Protein AF-A0A534Y6M6-F1 (afdb_monomer_lite)

Secondary structure (DSSP, 8-state):
-----HHHHHHHHHHHHHHHHHHTT-S----HHHHHHHHHHHHHHTT-----TT--S----

Structure (mmCIF, N/CA/C/O backbone):
data_AF-A0A534Y6M6-F1
#
_entry.id   AF-A0A534Y6M6-F1
#
loop_
_atom_site.group_PDB
_atom_site.id
_atom_site.type_symbol
_atom_site.label_atom_id
_atom_site.label_alt_id
_atom_site.label_comp_id
_atom_site.label_asym_id
_atom_site.label_entity_id
_atom_site.label_seq_id
_atom_site.pdbx_PDB_ins_code
_atom_site.Cartn_x
_atom_site.Cartn_y
_atom_site.Cartn_z
_atom_site.occupancy
_atom_site.B_iso_or_equiv
_atom_site.auth_seq_id
_atom_site.auth_comp_id
_atom_site.auth_asym_id
_atom_site.auth_atom_id
_atom_site.pdbx_PDB_model_num
ATOM 1 N N . MET A 1 1 ? 9.259 14.067 -22.471 1.00 39.22 1 MET A N 1
ATOM 2 C CA . MET A 1 1 ? 8.267 13.424 -21.571 1.00 39.22 1 MET A CA 1
ATOM 3 C C . MET A 1 1 ? 8.945 12.345 -20.728 1.00 39.22 1 MET A C 1
ATOM 5 O O . MET A 1 1 ? 9.639 11.517 -21.311 1.00 39.22 1 MET A O 1
ATOM 9 N N . PRO A 1 2 ? 8.788 12.312 -19.391 1.00 48.25 2 PRO A N 1
ATOM 10 C CA . PRO A 1 2 ? 9.450 11.308 -18.561 1.00 48.25 2 PRO A CA 1
ATOM 11 C C . PRO A 1 2 ? 8.875 9.916 -18.855 1.00 48.25 2 PRO A C 1
ATOM 13 O O . PRO A 1 2 ? 7.690 9.654 -18.641 1.00 48.25 2 PRO A O 1
ATOM 16 N N . ARG A 1 3 ? 9.717 9.005 -19.360 1.00 52.72 3 ARG A N 1
ATOM 17 C CA . ARG A 1 3 ? 9.318 7.629 -19.688 1.00 52.72 3 ARG A CA 1
ATOM 18 C C . ARG A 1 3 ? 8.898 6.923 -18.398 1.00 52.72 3 ARG A C 1
ATOM 20 O O . ARG A 1 3 ? 9.710 6.687 -17.504 1.00 52.72 3 ARG A O 1
ATOM 27 N N . ARG A 1 4 ? 7.608 6.597 -18.278 1.00 53.16 4 ARG A N 1
ATOM 28 C CA . ARG A 1 4 ? 7.026 5.906 -17.120 1.00 53.16 4 ARG A CA 1
ATOM 29 C C . ARG A 1 4 ? 7.681 4.526 -16.988 1.00 53.16 4 ARG A C 1
ATOM 31 O O . ARG A 1 4 ? 7.305 3.578 -17.670 1.00 53.16 4 ARG A O 1
ATOM 38 N N . SER A 1 5 ? 8.708 4.412 -16.150 1.00 56.19 5 SER A N 1
ATOM 39 C CA . SER A 1 5 ? 9.474 3.172 -16.021 1.00 56.19 5 SER A CA 1
ATOM 40 C C . SER A 1 5 ? 8.584 2.032 -15.507 1.00 56.19 5 SER A C 1
ATOM 42 O O . SER A 1 5 ? 7.755 2.215 -14.609 1.00 56.19 5 SER A O 1
ATOM 44 N N . LYS A 1 6 ? 8.746 0.823 -16.069 1.00 56.66 6 LYS A N 1
ATOM 45 C CA . LYS A 1 6 ? 7.956 -0.381 -15.720 1.00 56.66 6 LYS A CA 1
ATOM 46 C C . LYS A 1 6 ? 7.933 -0.656 -14.203 1.00 56.66 6 LYS A C 1
ATOM 48 O O . LYS A 1 6 ? 6.947 -1.181 -13.684 1.00 56.66 6 LYS A O 1
ATOM 53 N N . SER A 1 7 ? 8.977 -0.256 -13.472 1.00 60.41 7 SER A N 1
ATOM 54 C CA . SER A 1 7 ? 9.073 -0.362 -12.010 1.00 60.41 7 SER A CA 1
ATOM 55 C C . SER A 1 7 ? 8.094 0.551 -11.259 1.00 60.41 7 SER A C 1
ATOM 57 O O . SER A 1 7 ? 7.521 0.124 -10.255 1.00 60.41 7 SER A O 1
ATOM 59 N N . SER A 1 8 ? 7.823 1.759 -11.766 1.00 69.81 8 SER A N 1
ATOM 60 C CA . SER A 1 8 ? 6.819 2.673 -11.203 1.00 69.81 8 SER A CA 1
ATOM 61 C C . SER A 1 8 ? 5.400 2.107 -11.344 1.00 69.81 8 SER A C 1
ATOM 63 O O . SER A 1 8 ? 4.602 2.201 -10.411 1.00 69.81 8 SER A O 1
ATOM 65 N N . ALA A 1 9 ? 5.112 1.429 -12.461 1.00 76.62 9 ALA A N 1
ATOM 66 C CA . ALA A 1 9 ? 3.820 0.788 -12.713 1.00 76.62 9 ALA A CA 1
ATOM 67 C C . ALA A 1 9 ? 3.590 -0.493 -11.886 1.00 76.62 9 ALA A C 1
ATOM 69 O O . ALA A 1 9 ? 2.451 -0.802 -11.538 1.00 76.62 9 ALA A O 1
ATOM 70 N N . LYS A 1 10 ? 4.643 -1.265 -11.579 1.00 81.06 10 LYS A N 1
ATOM 71 C CA . LYS A 1 10 ? 4.548 -2.450 -10.700 1.00 81.06 10 LYS A CA 1
ATOM 72 C C . LYS A 1 10 ? 4.350 -2.054 -9.229 1.00 81.06 10 LYS A C 1
ATOM 74 O O . LYS A 1 10 ? 3.552 -2.674 -8.522 1.00 81.06 10 LYS A O 1
ATOM 79 N N . GLY A 1 11 ? 5.033 -0.993 -8.787 1.00 81.69 11 GLY A N 1
ATOM 80 C CA . GLY A 1 11 ? 4.885 -0.437 -7.441 1.00 81.69 11 GLY A CA 1
ATOM 81 C C . GLY A 1 11 ? 3.491 0.128 -7.179 1.00 81.69 11 GLY A C 1
ATOM 82 O O . GLY A 1 11 ? 2.856 -0.236 -6.193 1.00 81.69 11 GLY A O 1
ATOM 83 N N . SER A 1 12 ? 2.979 0.956 -8.092 1.00 82.94 12 SER A N 1
ATOM 84 C CA . SER A 1 12 ? 1.651 1.566 -7.950 1.00 82.94 12 SER A CA 1
ATOM 85 C C . SER A 1 12 ? 0.517 0.538 -7.948 1.00 82.94 12 SER A C 1
ATOM 87 O O . SER A 1 12 ? -0.403 0.658 -7.140 1.00 82.94 12 SER A O 1
ATOM 89 N N . ARG A 1 13 ? 0.601 -0.507 -8.785 1.00 87.12 13 ARG A N 1
ATOM 90 C CA . ARG A 1 13 ? -0.365 -1.619 -8.794 1.00 87.12 13 ARG A CA 1
ATOM 91 C C . ARG A 1 13 ? -0.399 -2.364 -7.463 1.00 87.12 13 ARG A C 1
ATOM 93 O O . ARG A 1 13 ? -1.471 -2.529 -6.898 1.00 87.12 13 ARG A O 1
ATOM 100 N N . SER A 1 14 ? 0.765 -2.721 -6.921 1.00 87.38 14 SER A N 1
ATOM 101 C CA . SER A 1 14 ? 0.842 -3.447 -5.644 1.00 87.38 14 SER A CA 1
ATOM 102 C C . SER A 1 14 ? 0.311 -2.617 -4.470 1.00 87.38 14 SER A C 1
ATOM 104 O O 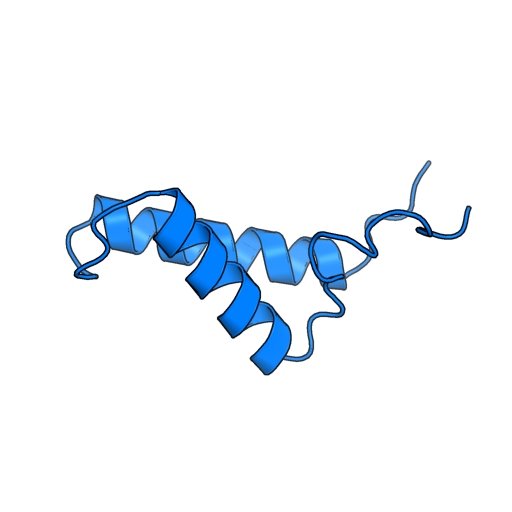. SER A 1 14 ? -0.378 -3.142 -3.603 1.00 87.38 14 SER A O 1
ATOM 106 N N . VAL A 1 15 ? 0.579 -1.306 -4.461 1.00 87.69 15 VAL A N 1
ATOM 107 C CA . VAL A 1 15 ? 0.027 -0.384 -3.456 1.00 87.69 15 VAL A CA 1
ATOM 108 C C . VAL A 1 15 ? -1.491 -0.256 -3.587 1.00 87.69 15 VAL A C 1
ATOM 110 O O . VAL A 1 15 ? -2.188 -0.272 -2.577 1.00 87.69 15 VAL A O 1
ATOM 113 N N . ARG A 1 16 ? -2.026 -0.164 -4.812 1.00 89.06 16 ARG A N 1
ATOM 114 C CA . ARG A 1 16 ? -3.477 -0.133 -5.043 1.00 89.06 16 ARG A CA 1
ATOM 115 C C . ARG A 1 16 ? -4.160 -1.403 -4.540 1.00 89.06 16 ARG A C 1
ATOM 117 O O . ARG A 1 16 ? -5.136 -1.287 -3.809 1.00 89.06 16 ARG A O 1
ATOM 124 N N . THR A 1 17 ? -3.632 -2.583 -4.865 1.00 89.75 17 THR A N 1
ATOM 125 C CA . THR A 1 17 ? -4.174 -3.866 -4.388 1.00 89.75 17 THR A CA 1
ATOM 126 C C . THR A 1 17 ? -4.223 -3.922 -2.863 1.00 89.75 17 THR A C 1
ATOM 128 O O . THR A 1 17 ? -5.252 -4.267 -2.292 1.00 89.75 17 THR A O 1
ATOM 131 N N . GLU A 1 18 ? -3.154 -3.495 -2.189 1.00 88.81 18 GLU A N 1
ATOM 132 C CA . GLU A 1 18 ? -3.115 -3.528 -0.727 1.00 88.81 18 GLU A CA 1
ATOM 133 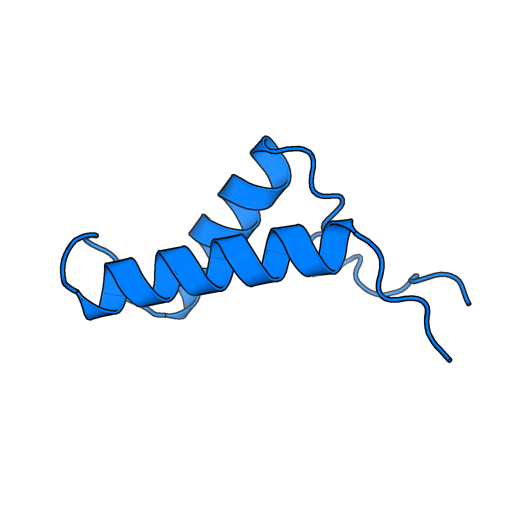C C . GLU A 1 18 ? -4.069 -2.516 -0.081 1.00 88.81 18 GLU A C 1
ATOM 135 O O . GLU A 1 18 ? -4.687 -2.803 0.943 1.00 88.81 18 GLU A O 1
ATOM 140 N N . MET A 1 19 ? -4.246 -1.344 -0.701 1.00 87.38 19 MET A N 1
ATOM 141 C CA . MET A 1 19 ? -5.262 -0.379 -0.273 1.00 87.38 19 MET A CA 1
ATOM 142 C C . MET A 1 19 ? -6.685 -0.922 -0.459 1.00 87.38 19 MET A C 1
ATOM 144 O O . MET A 1 19 ? -7.534 -0.669 0.393 1.00 87.38 19 MET A O 1
ATOM 148 N N . HIS A 1 20 ? -6.952 -1.674 -1.531 1.00 89.19 20 HIS A N 1
ATOM 149 C CA . HIS A 1 20 ? -8.236 -2.354 -1.711 1.00 89.19 20 HIS A CA 1
ATOM 15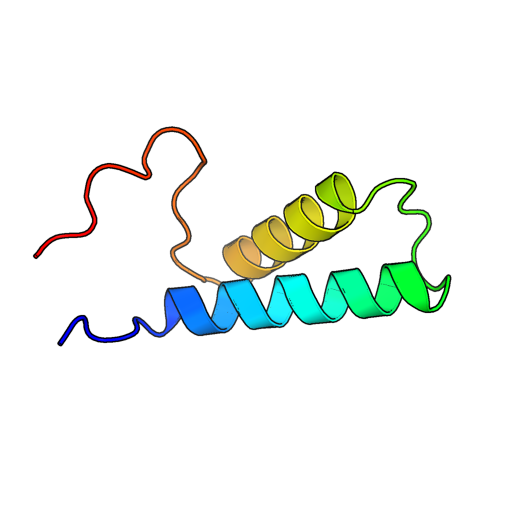0 C C . HIS A 1 20 ? -8.459 -3.418 -0.637 1.00 89.19 20 HIS A C 1
ATOM 152 O O . HIS A 1 20 ? -9.528 -3.448 -0.038 1.00 89.19 20 HIS A O 1
ATOM 158 N N . HIS A 1 21 ? -7.444 -4.227 -0.325 1.00 87.88 21 HIS A N 1
ATOM 159 C CA . HIS A 1 21 ? -7.545 -5.229 0.736 1.00 87.88 21 HIS A CA 1
ATOM 160 C C . HIS A 1 21 ? -7.811 -4.608 2.109 1.00 87.88 21 HIS A C 1
ATOM 162 O O . HIS A 1 21 ? -8.680 -5.095 2.828 1.00 87.88 21 HIS A O 1
ATOM 168 N N . MET A 1 22 ? -7.132 -3.501 2.430 1.00 84.81 22 MET A N 1
ATOM 169 C CA . MET A 1 22 ? -7.385 -2.719 3.643 1.00 84.81 22 MET A CA 1
ATOM 170 C C . MET A 1 22 ? -8.838 -2.220 3.703 1.00 84.81 22 MET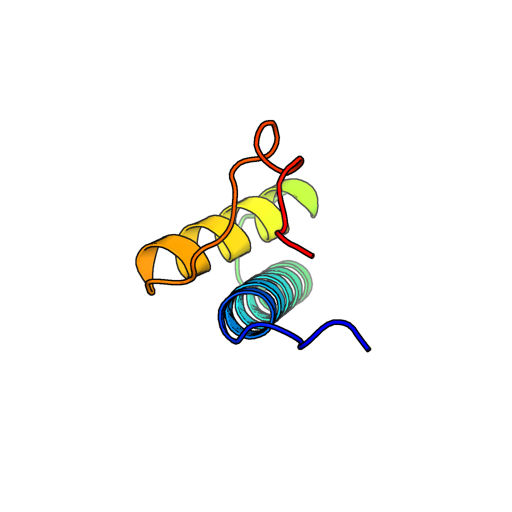 A C 1
ATOM 172 O O . MET A 1 22 ? -9.483 -2.367 4.733 1.00 84.81 22 MET A O 1
ATOM 176 N N . ARG A 1 23 ? -9.375 -1.671 2.603 1.00 83.38 23 ARG A N 1
ATOM 177 C CA . ARG A 1 23 ? -10.772 -1.194 2.538 1.00 83.38 23 ARG A CA 1
ATOM 178 C C . ARG A 1 23 ? -11.799 -2.322 2.628 1.00 83.38 23 ARG A C 1
ATOM 180 O O . ARG A 1 23 ? -12.858 -2.123 3.197 1.00 83.38 23 ARG A O 1
ATOM 187 N N . SER A 1 24 ? -11.480 -3.492 2.081 1.00 83.19 24 SER A N 1
ATOM 188 C CA . SER A 1 24 ? -12.351 -4.674 2.120 1.00 83.19 24 SER A CA 1
ATOM 189 C C . SER A 1 24 ? -12.290 -5.461 3.437 1.00 83.19 24 SER A C 1
ATOM 191 O O . SER A 1 24 ? -12.878 -6.531 3.517 1.00 83.19 24 SER A O 1
ATOM 193 N N . GLY A 1 25 ? -11.511 -5.015 4.431 1.00 80.25 25 GLY A N 1
ATOM 194 C CA . GLY A 1 25 ? -11.331 -5.734 5.701 1.00 80.25 25 GLY A CA 1
ATOM 195 C C . GLY A 1 25 ? -10.481 -7.013 5.621 1.00 80.25 25 GLY A C 1
ATOM 196 O O . GLY A 1 25 ? -10.225 -7.642 6.641 1.00 80.25 25 GLY A O 1
ATOM 197 N N . LYS A 1 26 ? -9.975 -7.385 4.435 1.00 75.62 26 LYS A N 1
ATOM 198 C CA . LYS A 1 26 ? -9.191 -8.617 4.196 1.00 75.62 26 LYS A CA 1
ATOM 199 C C . LYS A 1 26 ? -7.809 -8.634 4.860 1.00 75.62 26 LYS A C 1
ATOM 201 O O . LYS A 1 26 ? -7.194 -9.690 4.973 1.00 75.62 26 LYS A O 1
ATOM 206 N N . HIS A 1 27 ? -7.283 -7.481 5.273 1.00 69.00 27 HIS A N 1
ATOM 207 C CA . HIS A 1 27 ? -5.987 -7.377 5.944 1.00 69.00 27 HIS A CA 1
ATOM 208 C C . HIS A 1 27 ? -6.123 -6.599 7.261 1.00 69.00 27 HIS A C 1
ATOM 210 O O . HIS A 1 27 ? -6.709 -5.520 7.275 1.00 69.00 27 HIS A O 1
ATOM 216 N N . ARG A 1 28 ? -5.505 -7.104 8.347 1.00 75.19 28 ARG A N 1
ATOM 217 C CA . ARG A 1 28 ? -5.404 -6.463 9.684 1.00 75.19 28 ARG A CA 1
ATOM 218 C C . ARG A 1 28 ? -4.490 -5.225 9.682 1.00 75.19 28 ARG A C 1
ATOM 220 O O . ARG A 1 28 ? -3.605 -5.077 10.522 1.00 75.19 28 ARG A O 1
ATOM 227 N N . VAL A 1 29 ? -4.641 -4.356 8.694 1.00 79.19 29 VAL A N 1
ATOM 228 C CA . VAL A 1 29 ? -3.802 -3.179 8.498 1.00 79.19 29 VAL A CA 1
ATOM 229 C C . VAL A 1 29 ? -4.528 -1.986 9.100 1.00 79.19 29 VAL A C 1
ATOM 231 O O . VAL A 1 29 ? -5.543 -1.540 8.578 1.00 79.19 29 VAL A O 1
ATOM 234 N N . LYS A 1 30 ? -3.993 -1.462 10.206 1.00 79.25 30 LYS A N 1
ATOM 235 C CA . LYS A 1 30 ? -4.628 -0.391 10.995 1.00 79.25 30 LYS A CA 1
ATOM 236 C C . LYS A 1 30 ? -4.472 0.998 10.361 1.00 79.25 30 LYS A C 1
ATOM 238 O O . LYS A 1 30 ? -5.018 1.974 10.857 1.00 79.25 30 LYS A O 1
ATOM 243 N N . SER A 1 31 ? -3.676 1.117 9.293 1.00 86.00 31 SER A N 1
ATOM 244 C CA . SER A 1 31 ? -3.337 2.406 8.687 1.00 86.00 31 SER A CA 1
ATOM 245 C C . SER A 1 31 ? -3.037 2.315 7.194 1.00 86.00 31 SER A C 1
ATOM 247 O O . SER A 1 31 ? -2.310 1.437 6.725 1.00 86.00 31 SER A O 1
ATOM 249 N N . ARG A 1 32 ? -3.466 3.338 6.447 1.00 86.12 32 ARG A N 1
ATOM 250 C CA . ARG A 1 32 ? -3.132 3.515 5.026 1.00 86.12 32 ARG A CA 1
ATOM 251 C C . ARG A 1 32 ? -1.623 3.539 4.766 1.00 86.12 32 ARG A C 1
ATOM 253 O O . ARG A 1 32 ? -1.173 3.001 3.757 1.00 86.12 32 ARG A O 1
ATOM 260 N N . LYS A 1 33 ? -0.825 4.119 5.673 1.00 87.81 33 LYS A N 1
ATOM 261 C CA . LYS A 1 33 ? 0.647 4.135 5.551 1.00 87.81 33 LYS A CA 1
ATOM 262 C C . LYS A 1 33 ? 1.218 2.716 5.570 1.00 87.81 33 LYS A C 1
ATOM 264 O O . LYS A 1 33 ? 2.120 2.408 4.794 1.00 87.81 33 LYS A O 1
ATOM 269 N N . GLN A 1 34 ? 0.656 1.849 6.407 1.00 89.25 34 GLN A N 1
ATOM 270 C CA . GLN A 1 34 ? 1.061 0.454 6.515 1.00 89.25 34 GLN A CA 1
ATOM 271 C C . GLN A 1 34 ? 0.655 -0.339 5.260 1.00 89.25 34 GLN A C 1
ATOM 273 O O . GLN A 1 34 ? 1.482 -1.075 4.729 1.00 89.25 34 GLN A O 1
ATOM 278 N N . ALA A 1 35 ? -0.537 -0.102 4.698 1.00 89.31 35 ALA A N 1
ATOM 279 C CA . ALA A 1 35 ? -0.949 -0.711 3.424 1.00 89.31 35 ALA A CA 1
ATOM 280 C C . ALA A 1 35 ? -0.003 -0.324 2.272 1.00 89.31 35 ALA A C 1
ATOM 282 O O . ALA A 1 35 ? 0.437 -1.172 1.496 1.00 89.31 35 ALA A O 1
ATOM 283 N N . ILE A 1 36 ? 0.380 0.956 2.195 1.00 87.62 36 ILE A N 1
ATOM 284 C CA . ILE A 1 36 ? 1.354 1.436 1.206 1.00 87.62 36 ILE A CA 1
ATOM 285 C C . ILE A 1 36 ? 2.716 0.770 1.428 1.00 87.62 36 ILE A C 1
ATOM 287 O O . ILE A 1 36 ? 3.324 0.295 0.471 1.00 87.62 36 ILE A O 1
ATOM 291 N N . ALA A 1 37 ? 3.195 0.694 2.670 1.00 88.75 37 ALA A N 1
ATOM 292 C CA . ALA A 1 37 ? 4.471 0.061 2.990 1.00 88.75 37 ALA A CA 1
ATOM 293 C C . ALA A 1 37 ? 4.495 -1.421 2.584 1.00 88.75 37 ALA A C 1
ATOM 295 O O . ALA A 1 37 ? 5.455 -1.861 1.948 1.00 88.75 37 ALA A O 1
ATOM 296 N N . ILE A 1 38 ? 3.425 -2.167 2.870 1.00 88.00 38 ILE A N 1
ATOM 297 C CA . ILE A 1 38 ? 3.288 -3.574 2.479 1.00 88.00 38 ILE A CA 1
ATOM 298 C C . ILE A 1 38 ? 3.252 -3.704 0.952 1.00 88.00 38 ILE A C 1
ATOM 300 O O . ILE A 1 38 ? 4.004 -4.501 0.390 1.00 88.00 38 ILE A O 1
ATOM 304 N N . GLY A 1 39 ? 2.455 -2.882 0.262 1.00 89.12 39 GLY A N 1
ATOM 305 C CA . GLY A 1 39 ? 2.381 -2.876 -1.201 1.00 89.12 39 GLY A CA 1
ATOM 306 C C . GLY A 1 39 ? 3.726 -2.565 -1.868 1.00 89.12 39 GLY A C 1
ATOM 307 O O . GLY A 1 39 ? 4.125 -3.247 -2.814 1.00 89.12 39 GLY A O 1
ATOM 308 N N . LEU A 1 40 ? 4.478 -1.591 -1.344 1.00 88.88 40 LEU A N 1
ATOM 309 C CA . LEU A 1 40 ? 5.827 -1.268 -1.820 1.00 88.88 40 LEU A CA 1
ATOM 310 C C . LEU A 1 40 ? 6.820 -2.402 -1.539 1.00 88.88 40 LEU A C 1
ATOM 312 O O . LEU A 1 40 ? 7.666 -2.691 -2.385 1.00 88.88 40 LEU A O 1
ATOM 316 N N . ASN A 1 41 ? 6.721 -3.064 -0.384 1.00 88.12 41 ASN A N 1
ATOM 317 C CA . ASN A 1 41 ? 7.603 -4.175 -0.039 1.00 88.12 41 ASN A CA 1
ATOM 318 C C . ASN A 1 41 ? 7.332 -5.412 -0.916 1.00 88.12 41 ASN A C 1
ATOM 320 O O . ASN A 1 41 ? 8.264 -5.988 -1.476 1.00 88.12 41 ASN A O 1
ATOM 324 N N . LYS A 1 42 ? 6.055 -5.762 -1.139 1.00 87.50 42 LYS A N 1
ATOM 325 C CA . LYS A 1 42 ? 5.640 -6.815 -2.085 1.00 87.50 42 LYS A CA 1
ATOM 326 C C . LYS A 1 42 ? 6.138 -6.512 -3.499 1.00 87.50 42 LYS A C 1
ATOM 328 O O . LYS A 1 42 ? 6.651 -7.400 -4.174 1.00 87.50 42 LYS A O 1
ATOM 333 N N . ALA A 1 43 ? 6.049 -5.257 -3.938 1.00 88.38 43 ALA A N 1
ATOM 334 C CA . ALA A 1 43 ? 6.558 -4.858 -5.245 1.00 88.38 43 ALA A CA 1
ATOM 335 C C . ALA A 1 43 ? 8.081 -5.038 -5.362 1.00 88.38 43 ALA A C 1
ATOM 337 O O . ALA A 1 43 ? 8.545 -5.537 -6.385 1.00 88.38 43 ALA A O 1
ATOM 338 N N . ARG A 1 44 ? 8.856 -4.700 -4.320 1.00 85.38 44 ARG A N 1
ATOM 339 C CA . ARG A 1 44 ? 10.311 -4.946 -4.294 1.00 85.38 44 ARG A CA 1
ATOM 340 C C . ARG A 1 44 ? 10.644 -6.434 -4.371 1.00 85.38 44 ARG A C 1
ATOM 342 O O . ARG A 1 44 ? 11.473 -6.807 -5.191 1.00 85.38 44 ARG A O 1
ATOM 349 N N . ARG A 1 45 ? 9.951 -7.280 -3.594 1.00 85.94 45 ARG A N 1
ATOM 350 C CA . ARG A 1 45 ? 10.112 -8.749 -3.654 1.00 85.94 45 ARG A CA 1
ATOM 351 C C . ARG A 1 45 ? 9.815 -9.311 -5.047 1.00 85.94 45 ARG A C 1
ATOM 353 O O . ARG A 1 45 ? 10.469 -10.248 -5.472 1.00 85.94 45 ARG A O 1
ATOM 360 N N . LYS A 1 46 ? 8.884 -8.699 -5.785 1.00 86.31 46 LYS A N 1
ATOM 361 C CA . LYS A 1 46 ? 8.557 -9.032 -7.186 1.00 86.31 46 LYS A CA 1
ATOM 362 C C . LYS A 1 46 ? 9.520 -8.415 -8.222 1.00 86.31 46 LYS A C 1
ATOM 364 O O . LYS A 1 46 ? 9.187 -8.344 -9.406 1.00 86.31 46 LYS A O 1
ATOM 369 N N . GLY A 1 47 ? 10.672 -7.894 -7.797 1.00 81.19 47 GLY A N 1
ATOM 370 C CA . GLY A 1 47 ? 11.683 -7.308 -8.681 1.00 81.19 47 GLY A CA 1
ATOM 371 C C . GLY A 1 47 ? 11.363 -5.894 -9.180 1.00 81.19 47 GLY A C 1
ATOM 372 O O . GLY A 1 47 ? 11.960 -5.423 -10.149 1.00 81.19 47 GLY A O 1
ATOM 373 N N . ALA A 1 48 ? 10.414 -5.176 -8.566 1.00 82.81 48 ALA A N 1
ATOM 374 C CA . ALA A 1 48 ? 10.206 -3.769 -8.895 1.00 82.81 48 ALA A CA 1
ATOM 375 C C . ALA A 1 48 ? 11.335 -2.91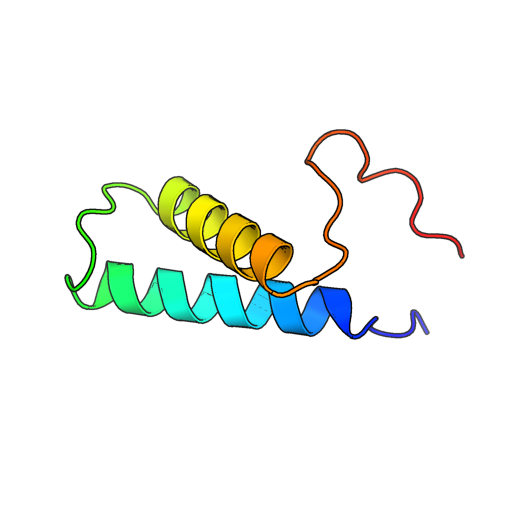6 -8.298 1.00 82.81 48 ALA A C 1
ATOM 377 O O . ALA A 1 48 ? 11.500 -2.821 -7.081 1.00 82.81 48 ALA A O 1
ATOM 378 N N . ARG A 1 49 ? 12.081 -2.234 -9.172 1.00 79.81 49 ARG A N 1
ATOM 379 C CA . ARG A 1 49 ? 13.160 -1.307 -8.807 1.00 79.81 49 ARG A CA 1
ATOM 380 C C . ARG A 1 49 ? 12.575 -0.013 -8.218 1.00 79.81 49 ARG A C 1
ATOM 382 O O . ARG A 1 49 ? 12.373 0.972 -8.927 1.00 79.81 49 ARG A O 1
ATOM 389 N N . ILE A 1 50 ? 12.214 -0.061 -6.935 1.00 76.12 50 ILE A N 1
ATOM 390 C CA . ILE A 1 50 ? 11.589 1.039 -6.186 1.00 76.12 50 ILE A CA 1
ATOM 391 C C . ILE A 1 50 ? 12.603 1.593 -5.178 1.00 76.12 50 ILE A C 1
ATOM 393 O O . ILE A 1 50 ? 12.984 0.860 -4.256 1.00 76.12 50 ILE A O 1
ATOM 397 N N . PRO A 1 51 ? 13.001 2.875 -5.285 1.00 73.00 51 PRO A N 1
ATOM 398 C CA . PRO A 1 51 ? 13.940 3.474 -4.345 1.00 73.00 51 PRO A CA 1
ATOM 399 C C . PRO A 1 51 ? 13.373 3.476 -2.916 1.00 73.00 51 PRO A C 1
ATOM 401 O O . PRO A 1 51 ? 12.160 3.563 -2.692 1.00 73.00 51 PRO A O 1
ATOM 404 N N . ARG A 1 52 ? 14.251 3.342 -1.915 1.00 68.88 52 ARG A N 1
ATOM 405 C CA . ARG A 1 52 ? 13.883 3.541 -0.503 1.00 68.88 52 ARG A CA 1
ATOM 406 C C . ARG A 1 52 ? 13.696 5.045 -0.264 1.00 68.88 52 ARG A C 1
ATOM 408 O O . ARG A 1 52 ? 14.405 5.853 -0.863 1.00 68.88 52 ARG A O 1
ATOM 415 N N . LYS A 1 53 ? 12.723 5.423 0.572 1.00 63.47 53 LYS A N 1
ATOM 416 C CA . LYS A 1 53 ? 12.495 6.824 0.959 1.00 63.47 53 LYS A CA 1
ATOM 417 C C . LYS A 1 53 ? 13.789 7.326 1.621 1.00 63.47 53 LYS A C 1
ATOM 419 O O . LYS A 1 53 ? 14.222 6.721 2.590 1.00 63.47 53 LYS A O 1
ATOM 424 N N . GLY A 1 54 ? 14.453 8.302 0.996 1.00 57.09 54 GLY A N 1
ATOM 425 C CA . GLY A 1 54 ? 15.824 8.740 1.316 1.00 57.09 54 GLY A CA 1
ATOM 426 C C . GLY A 1 54 ? 16.790 8.699 0.120 1.00 57.09 54 GLY A C 1
ATOM 427 O O . GLY A 1 54 ? 17.639 9.564 -0.010 1.00 57.09 54 GLY A O 1
ATOM 428 N N . ARG A 1 55 ? 16.598 7.773 -0.833 1.00 55.41 55 ARG A N 1
ATOM 429 C CA . ARG A 1 55 ? 17.340 7.715 -2.116 1.00 55.41 55 ARG A CA 1
ATOM 430 C C . ARG A 1 55 ? 16.471 8.098 -3.319 1.00 55.41 55 ARG A C 1
ATOM 432 O O . ARG A 1 55 ? 16.710 7.657 -4.437 1.00 55.41 55 ARG A O 1
ATOM 439 N N . ALA A 1 56 ? 15.407 8.868 -3.087 1.00 53.72 56 ALA A N 1
ATOM 440 C CA . ALA A 1 56 ? 14.512 9.322 -4.154 1.00 53.72 56 ALA A CA 1
ATOM 441 C C . ALA A 1 56 ? 15.127 10.443 -5.021 1.00 53.72 56 ALA A C 1
ATOM 443 O O . ALA A 1 56 ? 14.565 10.770 -6.062 1.00 53.72 56 ALA A O 1
ATOM 444 N N . GLY A 1 57 ? 16.283 10.988 -4.627 1.00 48.62 57 GLY A N 1
ATOM 445 C CA . GLY A 1 57 ? 17.059 11.970 -5.384 1.00 48.62 57 GLY A CA 1
ATOM 446 C C . GLY A 1 57 ? 18.107 11.307 -6.274 1.00 48.62 57 GLY A C 1
ATOM 447 O O . GLY A 1 57 ? 19.275 11.272 -5.916 1.00 48.62 57 GLY A O 1
ATOM 448 N N . LYS A 1 58 ? 17.656 10.705 -7.375 1.00 46.47 58 LYS A N 1
ATOM 449 C CA . LYS A 1 58 ? 18.386 10.449 -8.636 1.00 46.47 58 LYS A CA 1
ATOM 450 C C . LYS A 1 58 ? 17.492 9.541 -9.480 1.00 46.47 58 LYS A C 1
ATOM 452 O O . LYS A 1 58 ? 17.723 8.345 -9.633 1.00 46.47 58 LYS A O 1
ATOM 457 N N . LYS A 1 59 ? 16.387 10.100 -9.978 1.00 47.94 59 LYS A N 1
ATOM 458 C CA . LYS A 1 59 ? 15.854 9.618 -11.251 1.00 47.94 59 LYS A CA 1
ATOM 459 C C . LYS A 1 59 ? 16.626 10.397 -12.298 1.00 47.94 59 LYS A C 1
ATOM 461 O O . LYS A 1 59 ? 16.441 11.602 -12.397 1.00 47.94 59 LYS A O 1
ATOM 466 N N . SER A 1 60 ? 17.549 9.703 -12.945 1.00 46.12 60 SER A N 1
ATOM 467 C CA . SER A 1 60 ? 18.259 10.147 -14.135 1.00 46.12 60 SER A CA 1
ATOM 468 C C . SER A 1 60 ? 17.270 10.821 -15.087 1.00 46.12 60 SER A C 1
ATOM 470 O 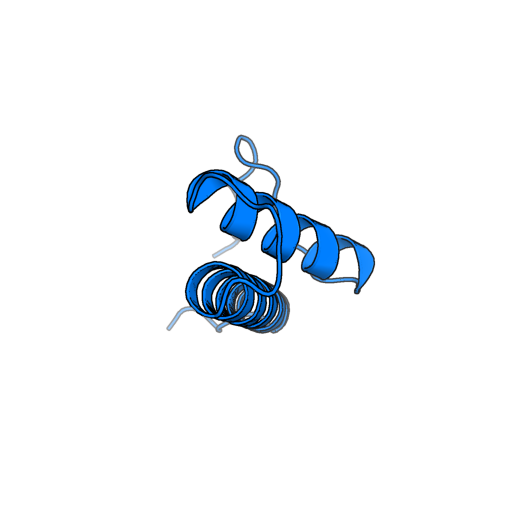O . SER A 1 60 ? 16.214 10.238 -15.366 1.00 46.12 60 SER A O 1
ATOM 472 N N . ALA A 1 61 ? 17.596 12.053 -15.478 1.00 40.41 61 ALA A N 1
ATOM 473 C CA . ALA A 1 61 ? 17.039 12.687 -16.665 1.00 40.41 61 ALA A CA 1
ATOM 474 C C . ALA A 1 61 ? 17.470 11.896 -17.907 1.00 40.41 61 ALA A C 1
ATOM 476 O O . ALA A 1 61 ? 18.575 11.304 -17.855 1.00 40.41 61 ALA A O 1
#

Sequence (61 aa):
MPRRSKSSAKGSRSVRTEMHHMRSGKHRVKSRKQAIAIGLNKARRKGARIPRKGRAGKKSA

pLDDT: mean 75.19, std 15.3, range [39.22, 89.75]

Foldseek 3Di:
DPDCDPLNVLLVVLLVVLVVCVVVVVDPDPDSVSSSVRSNVVSVVVVRPDDDVVPPPDPDD

Radius of gyration: 12.75 Å; chains: 1; bounding box: 31×22×33 Å